Protein AF-A0A257AUQ0-F1 (afdb_monomer_lite)

Structure (mmCIF, N/CA/C/O backbone):
data_AF-A0A257AUQ0-F1
#
_entry.id   AF-A0A257AUQ0-F1
#
loop_
_atom_site.group_PDB
_atom_site.id
_atom_site.type_symbol
_atom_site.label_atom_id
_atom_site.label_alt_id
_atom_site.label_comp_id
_atom_site.label_asym_id
_atom_site.label_entity_id
_atom_site.label_seq_id
_atom_site.pdbx_PDB_ins_code
_atom_site.Cartn_x
_atom_site.Cartn_y
_atom_site.Cartn_z
_atom_site.occupancy
_atom_site.B_iso_or_equiv
_atom_site.auth_seq_id
_atom_site.auth_comp_id
_atom_site.auth_asym_id
_atom_site.auth_atom_id
_atom_site.pdbx_PDB_model_num
ATOM 1 N N . MET A 1 1 ? -13.612 2.105 11.935 1.00 89.56 1 MET A N 1
ATOM 2 C CA . MET A 1 1 ? -14.629 2.831 12.729 1.00 89.56 1 MET A CA 1
ATOM 3 C C . MET A 1 1 ? -14.891 2.148 14.066 1.00 89.56 1 MET A C 1
ATOM 5 O O . MET A 1 1 ? -14.503 2.727 15.064 1.00 89.56 1 MET A O 1
ATOM 9 N N . ALA A 1 2 ? -15.436 0.924 14.123 1.00 96.44 2 ALA A N 1
ATOM 10 C CA . ALA A 1 2 ? -15.743 0.264 15.406 1.00 96.44 2 ALA A CA 1
ATOM 11 C C . ALA A 1 2 ? -14.544 0.138 16.371 1.00 96.44 2 ALA A C 1
ATOM 13 O O . ALA A 1 2 ? -14.668 0.481 17.539 1.00 96.44 2 ALA A O 1
ATOM 14 N N . VAL A 1 3 ? -13.371 -0.274 15.873 1.00 95.81 3 VAL A N 1
ATOM 15 C CA . VAL A 1 3 ? -12.141 -0.364 16.689 1.00 95.81 3 VAL A CA 1
ATOM 16 C C . VAL A 1 3 ? -11.722 0.997 17.258 1.00 95.81 3 VAL A C 1
ATOM 18 O O . VAL A 1 3 ? -11.360 1.078 18.425 1.00 95.81 3 VAL A O 1
ATOM 21 N N . ASP A 1 4 ? -11.796 2.068 16.462 1.00 97.00 4 ASP A N 1
ATOM 22 C CA . ASP A 1 4 ? -11.444 3.427 16.907 1.00 97.00 4 ASP A CA 1
ATOM 23 C C . ASP A 1 4 ? -12.439 3.947 17.957 1.00 97.00 4 ASP A C 1
ATOM 25 O O . ASP A 1 4 ? -12.025 4.480 18.981 1.00 97.00 4 ASP A O 1
ATOM 29 N N . ALA A 1 5 ? -13.742 3.717 17.761 1.00 97.88 5 ALA A N 1
ATOM 30 C CA . ALA A 1 5 ? -14.767 4.103 18.729 1.00 97.88 5 ALA A CA 1
ATOM 31 C C . ALA A 1 5 ? -14.606 3.368 20.073 1.00 97.88 5 ALA A C 1
ATOM 33 O O . ALA A 1 5 ? -14.621 4.000 21.130 1.00 97.88 5 ALA A O 1
ATOM 34 N N . ALA A 1 6 ? -14.375 2.052 20.032 1.00 97.75 6 ALA A N 1
ATOM 35 C CA . ALA A 1 6 ? -14.131 1.253 21.228 1.00 97.75 6 ALA A CA 1
ATOM 36 C C . ALA A 1 6 ? -12.842 1.682 21.952 1.00 97.75 6 ALA A C 1
ATOM 38 O O . ALA A 1 6 ? -12.848 1.839 23.171 1.00 97.75 6 ALA A O 1
ATOM 39 N N . ALA A 1 7 ? -11.754 1.946 21.216 1.00 97.06 7 ALA A N 1
ATOM 40 C CA . ALA A 1 7 ? -10.486 2.406 21.790 1.00 97.06 7 ALA A CA 1
ATOM 41 C C . ALA A 1 7 ? -10.588 3.783 22.472 1.00 97.06 7 ALA A C 1
ATOM 43 O O . ALA A 1 7 ? -9.810 4.080 23.376 1.00 97.06 7 ALA A O 1
ATOM 44 N N . ARG A 1 8 ? -11.556 4.615 22.066 1.00 98.00 8 ARG A N 1
ATOM 45 C CA . ARG A 1 8 ? -11.862 5.915 22.688 1.00 98.00 8 ARG A CA 1
ATOM 46 C C . ARG A 1 8 ? -12.810 5.817 23.891 1.00 98.00 8 ARG A C 1
ATOM 48 O O . ARG A 1 8 ? -13.116 6.844 24.488 1.00 98.00 8 ARG A O 1
ATOM 55 N N . GLY A 1 9 ? -13.268 4.616 24.252 1.00 98.06 9 GLY A N 1
ATOM 56 C CA . GLY A 1 9 ? -14.116 4.378 25.425 1.00 98.06 9 GLY A CA 1
ATOM 57 C C . GLY A 1 9 ? -15.619 4.551 25.190 1.00 98.06 9 GLY A C 1
ATOM 58 O O . GLY A 1 9 ? -16.380 4.605 26.154 1.00 98.06 9 GLY A O 1
ATOM 59 N N . TYR A 1 10 ? -16.076 4.631 23.937 1.00 98.38 10 TYR A N 1
ATOM 60 C CA . TYR A 1 10 ? -17.509 4.699 23.646 1.00 98.38 10 TYR A CA 1
ATOM 61 C C . TYR A 1 10 ? -18.180 3.327 23.766 1.00 98.38 10 TYR A C 1
ATOM 63 O O . TYR A 1 10 ? -17.641 2.314 23.307 1.00 98.38 10 TYR A O 1
ATOM 71 N N . ALA A 1 11 ? -19.410 3.302 24.289 1.00 98.12 11 ALA A N 1
ATOM 72 C CA . ALA A 1 11 ? -20.278 2.132 24.201 1.00 98.12 11 ALA A CA 1
ATOM 73 C C . ALA A 1 11 ? -20.589 1.843 22.722 1.00 98.12 11 ALA A C 1
ATOM 75 O O . ALA A 1 11 ? -21.310 2.595 22.069 1.00 98.12 11 ALA A O 1
ATOM 76 N N . THR A 1 12 ? -19.995 0.779 22.180 1.00 98.12 12 THR A N 1
ATOM 77 C CA . THR A 1 12 ? -19.976 0.506 20.737 1.00 98.12 12 THR A CA 1
ATOM 78 C C . THR A 1 12 ? -20.601 -0.853 20.444 1.00 98.12 12 THR A C 1
ATOM 80 O O . THR A 1 12 ? -20.185 -1.863 21.006 1.00 98.12 12 THR A O 1
ATOM 83 N N . VAL A 1 13 ? -21.557 -0.886 19.514 1.00 97.75 13 VAL A N 1
ATOM 84 C CA . VAL A 1 13 ? -22.109 -2.111 18.921 1.00 97.75 13 VAL A CA 1
ATOM 85 C C . VAL A 1 13 ? -22.022 -2.000 17.400 1.00 97.75 13 VAL A C 1
ATOM 87 O O . VAL A 1 13 ? -22.228 -0.923 16.841 1.00 97.75 13 VAL A O 1
ATOM 90 N N . LEU A 1 14 ? -21.679 -3.096 16.726 1.00 97.38 14 LEU A N 1
ATOM 91 C CA . LEU A 1 14 ? -21.623 -3.169 15.269 1.00 97.38 14 LEU A CA 1
ATOM 92 C C . LEU A 1 14 ? -22.535 -4.299 14.795 1.00 97.38 14 LEU A C 1
ATOM 94 O O . LEU A 1 14 ? -22.442 -5.420 15.288 1.00 97.38 14 LEU A O 1
ATOM 98 N N . PHE A 1 15 ? -23.393 -3.985 13.828 1.00 97.19 15 PHE A N 1
ATOM 99 C CA . PHE A 1 15 ? -24.297 -4.934 13.189 1.00 97.19 15 PHE A CA 1
ATOM 100 C C . PHE A 1 15 ? -23.810 -5.227 11.768 1.00 97.19 15 PHE A C 1
ATOM 102 O O . PHE A 1 15 ? -23.497 -4.305 11.016 1.00 97.19 15 PHE A O 1
ATOM 109 N N . GLU A 1 16 ? -23.759 -6.506 11.407 1.00 97.12 16 GLU A N 1
ATOM 110 C CA . GLU A 1 16 ? -23.456 -6.995 10.061 1.00 97.12 16 GLU A CA 1
ATOM 111 C C . GLU A 1 16 ? -24.594 -7.934 9.651 1.00 97.12 16 GLU A C 1
ATOM 113 O O . GLU A 1 16 ? -24.949 -8.842 10.400 1.00 97.12 16 GLU A O 1
ATOM 118 N N . GLN A 1 17 ? -25.206 -7.686 8.491 1.00 97.75 17 GLN A N 1
ATOM 119 C CA . GLN A 1 17 ? -26.341 -8.484 8.016 1.00 97.75 17 GLN A CA 1
ATOM 120 C C . GLN A 1 17 ? -25.903 -9.895 7.609 1.00 97.75 17 GLN A C 1
ATOM 122 O O . GLN A 1 17 ? -26.702 -10.833 7.638 1.00 97.75 17 GLN A O 1
ATOM 127 N N . HIS A 1 18 ? -24.655 -10.039 7.167 1.00 96.12 18 HIS A N 1
ATOM 128 C CA . HIS A 1 18 ? -24.126 -11.306 6.698 1.00 96.12 18 HIS A CA 1
ATOM 129 C C . HIS A 1 18 ? -23.009 -11.842 7.598 1.00 96.12 18 HIS A C 1
ATOM 131 O O . HIS A 1 18 ? -23.279 -12.346 8.678 1.00 96.12 18 HIS A O 1
ATOM 137 N N . ASP A 1 19 ? -21.770 -11.794 7.117 1.00 97.12 19 ASP A N 1
ATOM 138 C CA . ASP A 1 19 ? -20.578 -12.241 7.826 1.00 97.12 19 ASP A CA 1
ATOM 139 C C . ASP A 1 19 ? -19.479 -11.195 7.620 1.00 97.12 19 ASP A C 1
ATOM 141 O O . ASP A 1 19 ? -19.483 -10.458 6.622 1.00 97.12 19 ASP A O 1
ATOM 145 N N . PHE A 1 20 ? -18.540 -11.115 8.556 1.00 96.44 20 PHE A N 1
ATOM 146 C CA . PHE A 1 20 ? -17.520 -10.080 8.565 1.00 96.44 20 PHE A CA 1
ATOM 147 C C . PHE A 1 20 ? -16.674 -10.117 7.292 1.00 96.44 20 PHE A C 1
ATOM 149 O O . PHE A 1 20 ? -16.027 -11.103 6.951 1.00 96.44 20 PHE A O 1
ATOM 156 N N . GLY A 1 21 ? -16.674 -8.999 6.563 1.00 94.19 21 GLY A N 1
ATOM 157 C CA . GLY A 1 21 ? -15.899 -8.850 5.333 1.00 94.19 21 GLY A CA 1
ATOM 158 C C . GLY A 1 21 ? -16.525 -9.480 4.082 1.00 94.19 21 GLY A C 1
ATOM 159 O O . GLY A 1 21 ? -15.959 -9.312 3.002 1.00 94.19 21 GLY A O 1
ATOM 160 N N . LYS A 1 22 ? -17.703 -10.122 4.167 1.00 96.19 22 LYS A N 1
ATOM 161 C CA . LYS A 1 22 ? -18.376 -10.786 3.026 1.00 96.19 22 LYS A CA 1
ATOM 162 C C . LYS A 1 22 ? -18.711 -9.844 1.860 1.00 96.19 22 LYS A C 1
ATOM 164 O O . LYS A 1 22 ? -18.835 -10.287 0.718 1.00 96.19 22 LYS A O 1
ATOM 169 N N . GLY A 1 23 ? -18.859 -8.549 2.130 1.00 95.50 23 GLY A N 1
ATOM 170 C CA . GLY A 1 23 ? -19.069 -7.519 1.112 1.00 95.50 23 GLY A CA 1
ATOM 171 C C . GLY A 1 23 ? -17.839 -7.268 0.228 1.00 95.50 23 GLY A C 1
ATOM 172 O O . GLY A 1 23 ? -17.000 -8.142 -0.002 1.00 95.50 23 GLY A O 1
ATOM 173 N N . THR A 1 24 ? -17.705 -6.037 -0.268 1.00 95.50 24 THR A N 1
ATOM 174 C CA . THR A 1 24 ? -16.606 -5.625 -1.162 1.00 95.50 24 THR A CA 1
ATOM 175 C C . THR A 1 24 ? -15.217 -5.853 -0.557 1.00 95.50 24 THR A C 1
ATOM 177 O O . THR A 1 24 ? -14.273 -6.135 -1.292 1.00 95.50 24 THR A O 1
ATOM 180 N N . SER A 1 25 ? -15.091 -5.827 0.774 1.00 93.19 25 SER A N 1
ATOM 181 C CA . SER A 1 25 ? -13.834 -6.076 1.490 1.00 93.19 25 SER A CA 1
ATOM 182 C C . SER A 1 25 ? -13.175 -7.414 1.119 1.00 93.19 25 SER A C 1
ATOM 184 O O . SER A 1 25 ? -11.955 -7.470 0.981 1.00 93.19 25 SER A O 1
ATOM 186 N N . SER A 1 26 ? -13.958 -8.474 0.878 1.00 94.06 26 SER A N 1
ATOM 187 C CA . SER A 1 26 ? -13.439 -9.783 0.438 1.00 94.06 26 SER A CA 1
ATOM 188 C C . SER A 1 26 ? -13.139 -9.866 -1.066 1.00 94.06 26 SER A C 1
ATOM 190 O O . SER A 1 26 ? -12.392 -10.746 -1.509 1.00 94.06 26 SER A O 1
ATOM 192 N N . ARG A 1 27 ? -13.679 -8.941 -1.867 1.00 94.25 27 ARG A N 1
ATOM 193 C CA . ARG A 1 27 ? -13.650 -8.960 -3.342 1.00 94.25 27 ARG A CA 1
ATOM 194 C C . ARG A 1 27 ? -12.678 -7.952 -3.960 1.00 94.25 27 ARG A C 1
ATOM 196 O O . ARG A 1 27 ? -12.771 -7.652 -5.144 1.00 94.25 27 ARG A O 1
ATOM 203 N N . SER A 1 28 ? -11.734 -7.438 -3.179 1.00 91.94 28 SER A N 1
ATOM 204 C CA . SER A 1 28 ? -10.656 -6.589 -3.690 1.00 91.94 28 SER A CA 1
ATOM 205 C C . SER A 1 28 ? -9.566 -7.404 -4.401 1.00 91.94 28 SER A C 1
ATOM 207 O O . SER A 1 28 ? -9.498 -8.635 -4.284 1.00 91.94 28 SER A O 1
ATOM 209 N N . THR A 1 29 ? -8.643 -6.691 -5.054 1.00 90.12 29 THR A N 1
ATOM 210 C CA . THR A 1 29 ? -7.366 -7.220 -5.568 1.00 90.12 29 THR A CA 1
ATOM 211 C C . THR A 1 29 ? -6.449 -7.746 -4.459 1.00 90.12 29 THR A C 1
ATOM 213 O O . THR A 1 29 ? -5.446 -8.385 -4.761 1.00 90.12 29 THR A O 1
ATOM 216 N N . LYS A 1 30 ? -6.795 -7.503 -3.181 1.00 91.88 30 LYS A N 1
ATOM 217 C CA . LYS A 1 30 ? -6.020 -7.868 -1.980 1.00 91.88 30 LYS A CA 1
ATOM 218 C C . LYS A 1 30 ? -4.629 -7.234 -1.962 1.00 91.88 30 LYS A C 1
ATOM 220 O O . LYS A 1 30 ? -3.687 -7.776 -1.394 1.00 91.88 30 LYS A O 1
ATOM 225 N N . LEU A 1 31 ? -4.524 -6.061 -2.578 1.00 90.00 31 LEU A N 1
ATOM 226 C CA . LEU A 1 31 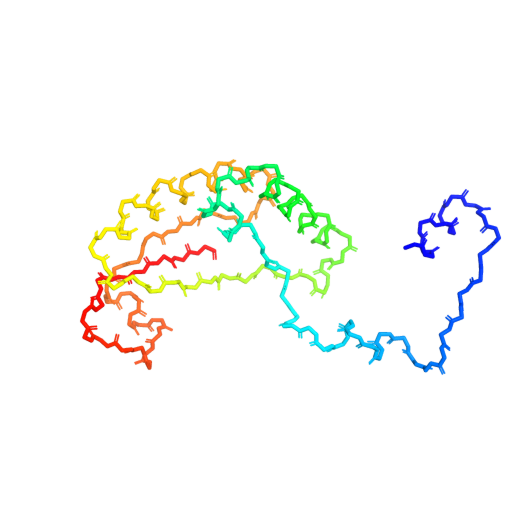? -3.299 -5.293 -2.703 1.00 90.00 31 LEU A CA 1
ATOM 227 C C . LEU A 1 31 ? -3.583 -3.845 -2.305 1.00 90.00 31 LEU A C 1
ATOM 229 O O . LEU A 1 31 ? -4.451 -3.191 -2.879 1.00 90.00 31 LEU A O 1
ATOM 233 N N . ALA A 1 32 ? -2.831 -3.332 -1.333 1.00 87.50 32 ALA A N 1
ATOM 234 C CA . ALA A 1 32 ? -2.835 -1.912 -1.003 1.00 87.50 32 ALA A CA 1
ATOM 235 C C . ALA A 1 32 ? -1.912 -1.176 -1.989 1.00 87.50 32 ALA A C 1
ATOM 237 O O . ALA A 1 32 ? -0.735 -0.949 -1.707 1.00 87.50 32 ALA A O 1
ATOM 238 N N . HIS A 1 33 ? -2.437 -0.860 -3.174 1.00 80.44 33 HIS A N 1
ATOM 239 C CA . HIS A 1 33 ? -1.737 -0.126 -4.232 1.00 80.44 33 HIS A CA 1
ATOM 240 C C . HIS A 1 33 ? -2.434 1.216 -4.502 1.00 80.44 33 HIS A C 1
ATOM 242 O O . HIS A 1 33 ? -3.645 1.333 -4.344 1.00 80.44 33 HIS A O 1
ATOM 248 N N . GLY A 1 34 ? -1.689 2.244 -4.914 1.00 68.75 34 GLY A N 1
ATOM 249 C CA . GLY A 1 34 ? -2.299 3.544 -5.229 1.00 68.75 34 GLY A CA 1
ATOM 250 C C . GLY A 1 34 ? -1.317 4.666 -5.548 1.00 68.75 34 GLY A C 1
ATOM 251 O O . GLY A 1 34 ? -1.582 5.456 -6.444 1.00 68.75 34 GLY A O 1
ATOM 252 N N . GLY A 1 35 ? -0.151 4.692 -4.896 1.00 73.81 35 GLY A N 1
ATOM 253 C CA . GLY A 1 35 ? 0.797 5.807 -5.022 1.00 73.81 35 GLY A CA 1
ATOM 254 C C . GLY A 1 35 ? 1.235 6.116 -6.460 1.00 73.81 35 GLY A C 1
ATOM 255 O O . GLY A 1 35 ? 1.215 7.269 -6.865 1.00 73.81 35 GLY A O 1
ATOM 256 N N . VAL A 1 36 ? 1.553 5.105 -7.274 1.00 70.88 36 VAL A N 1
ATOM 257 C CA . VAL A 1 36 ? 2.098 5.334 -8.629 1.00 70.88 36 VAL A CA 1
ATOM 258 C C . VAL A 1 36 ? 1.086 5.994 -9.576 1.00 70.88 36 VAL A C 1
ATOM 260 O O . VAL A 1 36 ? 1.442 6.906 -10.311 1.00 70.88 36 VAL A O 1
ATOM 263 N N . ARG A 1 37 ? -0.199 5.629 -9.502 1.00 75.56 37 ARG A N 1
ATOM 264 C CA . ARG A 1 37 ? -1.242 6.219 -10.362 1.00 75.56 37 ARG A CA 1
ATOM 265 C C . ARG A 1 37 ? -1.528 7.686 -10.029 1.00 75.56 37 ARG A C 1
ATOM 267 O O . ARG A 1 37 ? -1.872 8.470 -10.908 1.00 75.56 37 ARG A O 1
ATOM 274 N N . TYR A 1 38 ? -1.435 8.060 -8.755 1.00 79.31 38 TYR A N 1
ATOM 275 C CA . TYR A 1 38 ? -1.593 9.458 -8.345 1.00 79.31 38 TYR A CA 1
ATOM 276 C C . TYR A 1 38 ? -0.394 10.301 -8.775 1.00 79.31 38 TYR A C 1
ATOM 278 O O . TYR A 1 38 ? -0.564 11.450 -9.179 1.00 79.31 38 TYR A O 1
ATOM 286 N N . LEU A 1 39 ? 0.799 9.702 -8.777 1.00 75.69 39 LEU A N 1
ATOM 287 C CA . LEU A 1 39 ? 2.012 10.345 -9.258 1.00 75.69 39 LEU A CA 1
ATOM 288 C C . LEU A 1 39 ? 1.946 10.672 -10.755 1.00 75.69 39 LEU A C 1
ATOM 290 O O . LEU A 1 39 ? 2.353 11.762 -11.143 1.00 75.69 39 LEU A O 1
ATOM 294 N N . GLU A 1 40 ? 1.365 9.792 -11.576 1.00 75.12 40 GLU A N 1
ATOM 295 C CA . GLU A 1 40 ? 1.115 10.068 -13.003 1.00 75.12 40 GLU A CA 1
ATOM 296 C C . GLU A 1 40 ? 0.248 11.317 -13.226 1.00 75.12 40 GLU A C 1
ATOM 298 O O . GLU A 1 40 ? 0.367 11.988 -14.248 1.00 75.12 40 GLU A O 1
ATOM 303 N N . ARG A 1 41 ? -0.613 11.650 -12.257 1.00 80.31 41 ARG A N 1
ATOM 304 C CA . ARG A 1 41 ? -1.472 12.843 -12.271 1.00 80.31 41 ARG A CA 1
ATOM 305 C C . ARG A 1 41 ? -0.847 14.049 -11.564 1.00 80.31 41 ARG A C 1
ATOM 307 O O . ARG A 1 41 ? -1.473 15.103 -11.519 1.00 80.31 41 ARG A O 1
ATOM 314 N N . GLY A 1 42 ? 0.349 13.900 -10.994 1.00 80.88 42 GLY A N 1
ATOM 315 C CA . GLY A 1 42 ? 1.026 14.941 -10.219 1.00 80.88 42 GLY A CA 1
ATOM 316 C C . GLY A 1 42 ? 0.425 15.207 -8.833 1.00 80.88 42 GLY A C 1
ATOM 317 O O . GLY A 1 42 ? 0.781 16.202 -8.205 1.00 80.88 42 GLY A O 1
ATOM 318 N N . ASP A 1 43 ? -0.460 14.343 -8.325 1.00 86.38 43 ASP A N 1
ATOM 319 C CA . ASP A 1 43 ? -1.103 14.543 -7.021 1.00 86.38 43 ASP A CA 1
ATOM 320 C C . ASP A 1 43 ? -0.226 14.009 -5.880 1.00 86.38 43 ASP A C 1
ATOM 322 O O . ASP A 1 43 ? -0.390 12.895 -5.375 1.00 86.38 43 ASP A O 1
ATOM 326 N N . VAL A 1 44 ? 0.748 14.823 -5.477 1.00 84.31 44 VAL A N 1
ATOM 327 C CA . VAL A 1 44 ? 1.711 14.481 -4.419 1.00 84.31 44 VAL A CA 1
ATOM 328 C C . VAL A 1 44 ? 1.025 14.254 -3.065 1.00 84.31 44 VAL A C 1
ATOM 330 O O . VAL A 1 44 ? 1.496 13.435 -2.272 1.00 84.31 44 VAL A O 1
ATOM 333 N N . GLY A 1 45 ? -0.091 14.939 -2.797 1.00 88.06 45 GLY A N 1
ATOM 334 C CA . GLY A 1 45 ? -0.847 14.787 -1.553 1.00 88.06 45 GLY A CA 1
ATOM 335 C C . GLY A 1 45 ? -1.386 13.367 -1.403 1.00 88.06 45 GLY A C 1
ATOM 336 O O . GLY A 1 45 ? -1.091 12.696 -0.410 1.00 88.06 45 GLY A O 1
ATOM 337 N N . LEU A 1 46 ? -2.075 12.874 -2.436 1.00 87.88 46 LEU A N 1
ATOM 338 C CA . LEU A 1 46 ? -2.604 11.508 -2.458 1.00 87.88 46 LEU A CA 1
ATOM 339 C C . LEU A 1 46 ? -1.505 10.441 -2.471 1.00 87.88 46 LEU A C 1
ATOM 341 O O . LEU A 1 46 ? -1.660 9.393 -1.841 1.00 87.88 46 LEU A O 1
ATOM 345 N N . VAL A 1 47 ? -0.374 10.691 -3.143 1.00 86.00 47 VAL A N 1
ATOM 346 C CA . VAL A 1 47 ? 0.795 9.790 -3.083 1.00 86.00 47 VAL A CA 1
ATOM 347 C C . VAL A 1 47 ? 1.257 9.623 -1.634 1.00 86.00 47 VAL A C 1
ATOM 349 O O . VAL A 1 47 ? 1.450 8.502 -1.162 1.00 86.00 47 VAL A O 1
ATOM 352 N N . MET A 1 48 ? 1.408 10.736 -0.916 1.00 87.44 48 MET A N 1
ATOM 353 C CA . MET A 1 48 ? 1.895 10.747 0.462 1.00 87.44 48 MET A CA 1
ATOM 354 C C . MET A 1 48 ? 0.913 10.115 1.441 1.00 87.44 48 MET A C 1
ATOM 356 O O . MET A 1 48 ? 1.339 9.382 2.336 1.00 87.44 48 MET A O 1
ATOM 360 N N . GLU A 1 49 ? -0.383 10.359 1.266 1.00 90.06 49 GLU A N 1
ATOM 361 C CA . GLU A 1 49 ? -1.431 9.718 2.057 1.00 90.06 49 GLU A CA 1
ATOM 362 C C . GLU A 1 49 ? -1.431 8.201 1.841 1.00 90.06 49 GLU A C 1
ATOM 364 O O . GLU A 1 49 ? -1.353 7.439 2.806 1.00 90.06 49 GLU A O 1
ATOM 369 N N . ALA A 1 50 ? -1.388 7.746 0.586 1.00 89.31 50 ALA A N 1
ATOM 370 C CA . ALA A 1 50 ? -1.337 6.323 0.267 1.00 89.31 50 ALA A CA 1
ATOM 371 C C . ALA A 1 50 ? -0.092 5.634 0.857 1.00 89.31 50 ALA A C 1
ATOM 373 O O . ALA A 1 50 ? -0.185 4.525 1.391 1.00 89.31 50 ALA A O 1
ATOM 374 N N . LEU A 1 51 ? 1.077 6.281 0.792 1.00 87.69 51 LEU A N 1
ATOM 375 C CA . LEU A 1 51 ? 2.308 5.763 1.396 1.00 87.69 51 LEU A CA 1
ATOM 376 C C . LEU A 1 51 ? 2.214 5.705 2.928 1.00 87.69 51 LEU A C 1
ATOM 378 O O . LEU A 1 51 ? 2.616 4.708 3.534 1.00 87.69 51 LEU A O 1
ATOM 382 N N . ARG A 1 52 ? 1.638 6.740 3.553 1.00 89.88 52 ARG A N 1
ATOM 383 C CA . ARG A 1 52 ? 1.398 6.787 5.000 1.00 89.88 52 ARG A CA 1
ATOM 384 C C . ARG A 1 52 ? 0.496 5.652 5.459 1.00 89.88 52 ARG A C 1
ATOM 386 O O . ARG A 1 52 ? 0.858 4.947 6.400 1.00 89.88 52 ARG A O 1
ATOM 393 N N . GLU A 1 53 ? -0.636 5.462 4.792 1.00 91.75 53 GLU A N 1
ATOM 394 C CA . GLU A 1 53 ? -1.605 4.424 5.137 1.00 91.75 53 GLU A CA 1
ATOM 395 C C . GLU A 1 53 ? -1.007 3.025 4.984 1.00 91.75 53 GLU A C 1
ATOM 397 O O . GLU A 1 53 ? -1.131 2.204 5.892 1.00 91.75 53 GLU A O 1
ATOM 402 N N . ARG A 1 54 ? -0.242 2.761 3.916 1.00 91.19 54 ARG A N 1
ATOM 403 C CA . ARG A 1 54 ? 0.487 1.487 3.780 1.00 91.19 54 ARG A CA 1
ATOM 404 C C . ARG A 1 54 ? 1.464 1.253 4.936 1.00 91.19 54 ARG A C 1
ATOM 406 O O . ARG A 1 54 ? 1.546 0.137 5.448 1.00 91.19 54 ARG A O 1
ATOM 413 N N . GLY A 1 55 ? 2.191 2.290 5.362 1.00 90.06 55 GLY A N 1
ATOM 414 C CA . GLY A 1 55 ? 3.115 2.202 6.496 1.00 90.06 55 GLY A CA 1
ATOM 415 C C . GLY A 1 55 ? 2.391 1.884 7.808 1.00 90.06 55 GLY A C 1
ATOM 416 O O . GLY A 1 55 ? 2.827 1.020 8.571 1.00 90.06 55 GLY A O 1
ATOM 417 N N . LEU A 1 56 ? 1.240 2.523 8.045 1.00 92.44 56 LEU A N 1
ATOM 418 C CA . LEU A 1 56 ? 0.381 2.240 9.197 1.00 92.44 56 LEU A CA 1
ATOM 419 C C . LEU A 1 56 ? -0.194 0.821 9.150 1.00 92.44 56 LEU A C 1
ATOM 421 O O . LEU A 1 56 ? -0.164 0.128 10.164 1.00 92.44 56 LEU A O 1
ATOM 425 N N . MET A 1 57 ? -0.655 0.356 7.988 1.00 93.38 57 MET A N 1
ATOM 426 C CA . MET A 1 57 ? -1.141 -1.013 7.797 1.00 93.38 57 MET A CA 1
ATOM 427 C C . MET A 1 57 ? -0.054 -2.046 8.112 1.00 93.38 57 MET A C 1
ATOM 429 O O . MET A 1 57 ? -0.307 -2.984 8.868 1.00 93.38 57 MET A O 1
ATOM 433 N N . ARG A 1 58 ? 1.171 -1.845 7.605 1.00 91.81 58 ARG A N 1
ATOM 434 C CA . ARG A 1 58 ? 2.320 -2.717 7.897 1.00 91.81 58 ARG A CA 1
ATOM 435 C C . ARG A 1 58 ? 2.659 -2.734 9.388 1.00 91.81 58 ARG A C 1
ATOM 437 O O . ARG A 1 58 ? 2.941 -3.798 9.929 1.00 91.81 58 ARG A O 1
ATOM 444 N N . ARG A 1 59 ? 2.602 -1.582 10.065 1.00 92.50 59 ARG A N 1
ATOM 445 C CA . ARG A 1 59 ? 2.850 -1.486 11.512 1.00 92.50 59 ARG A CA 1
ATOM 446 C C . ARG A 1 59 ? 1.751 -2.153 12.345 1.00 92.50 59 ARG A C 1
ATOM 448 O O . ARG A 1 59 ? 2.058 -2.826 13.320 1.00 92.50 59 ARG A O 1
ATOM 455 N N . ASN A 1 60 ? 0.487 -1.952 11.980 1.00 94.25 60 ASN A N 1
ATOM 456 C CA . ASN A 1 60 ? -0.662 -2.404 12.768 1.00 94.25 60 ASN A CA 1
ATOM 457 C C . ASN A 1 60 ? -0.989 -3.890 12.540 1.00 94.25 60 ASN A C 1
ATOM 459 O O . ASN A 1 60 ? -1.479 -4.551 13.450 1.00 94.25 60 ASN A O 1
ATOM 463 N N . ALA A 1 61 ? -0.726 -4.424 11.344 1.00 95.12 61 ALA A N 1
ATOM 464 C CA . ALA A 1 61 ? -1.023 -5.811 10.987 1.00 95.12 61 ALA A CA 1
ATOM 465 C C . ALA A 1 61 ? 0.132 -6.479 10.209 1.00 95.12 61 ALA A C 1
ATOM 467 O O . ALA A 1 61 ? -0.072 -6.957 9.088 1.00 95.12 61 ALA A O 1
ATOM 468 N N . PRO A 1 62 ? 1.345 -6.581 10.791 1.00 93.69 62 PRO A N 1
ATOM 469 C CA . PRO A 1 62 ? 2.524 -7.124 10.099 1.00 93.69 62 PRO A CA 1
ATOM 470 C C . PRO A 1 62 ? 2.377 -8.600 9.692 1.00 93.69 62 PRO A C 1
ATOM 472 O O . PRO A 1 62 ? 3.072 -9.083 8.802 1.00 93.69 62 PRO A O 1
ATOM 475 N N . HIS A 1 63 ? 1.457 -9.332 10.326 1.00 95.56 63 HIS A N 1
ATOM 476 C CA . HIS A 1 63 ? 1.151 -10.724 9.999 1.00 95.56 63 HIS A CA 1
ATOM 477 C C . HIS A 1 63 ? 0.268 -10.868 8.744 1.00 95.56 63 HIS A C 1
ATOM 479 O O . HIS A 1 63 ? 0.301 -11.920 8.106 1.00 95.56 63 HIS A O 1
ATOM 485 N N . LEU A 1 64 ? -0.471 -9.817 8.359 1.00 94.06 64 LEU A N 1
ATOM 486 C CA . LEU A 1 64 ? -1.349 -9.793 7.178 1.00 94.06 64 LEU A CA 1
ATOM 487 C C . LEU A 1 64 ? -0.756 -8.988 6.017 1.00 94.06 64 LEU A C 1
ATOM 489 O O . LEU A 1 64 ? -0.980 -9.322 4.855 1.00 94.06 64 LEU A O 1
ATOM 493 N N . VAL A 1 65 ? -0.002 -7.931 6.318 1.00 93.56 65 VAL A N 1
ATOM 494 C CA . VAL A 1 65 ? 0.489 -6.966 5.330 1.00 93.56 65 VAL A CA 1
ATOM 495 C C . VAL A 1 65 ? 1.963 -7.222 5.057 1.00 93.56 65 VAL A C 1
ATOM 497 O O . VAL A 1 65 ? 2.801 -7.113 5.949 1.00 93.56 65 VAL A O 1
ATOM 500 N N . ARG A 1 66 ? 2.284 -7.555 3.804 1.00 90.06 66 ARG A N 1
ATOM 501 C CA . ARG A 1 66 ? 3.652 -7.823 3.350 1.00 90.06 66 ARG A CA 1
ATOM 502 C C . ARG A 1 66 ? 3.961 -7.002 2.114 1.00 90.06 66 ARG A C 1
ATOM 504 O O . ARG A 1 66 ? 3.111 -6.865 1.235 1.00 90.06 66 ARG A O 1
ATOM 511 N N . ASP A 1 67 ? 5.195 -6.528 2.033 1.00 87.38 67 ASP A N 1
ATOM 512 C CA . ASP A 1 67 ? 5.670 -5.813 0.858 1.00 87.38 67 ASP A CA 1
ATOM 513 C C . ASP A 1 67 ? 5.819 -6.782 -0.320 1.00 87.38 67 ASP A C 1
ATOM 515 O O . ASP A 1 67 ? 6.344 -7.894 -0.195 1.00 87.38 67 ASP A O 1
ATOM 519 N N . ARG A 1 68 ? 5.290 -6.367 -1.471 1.00 88.25 68 ARG A N 1
ATOM 520 C CA . ARG A 1 68 ? 5.354 -7.089 -2.740 1.00 88.25 68 ARG A CA 1
ATOM 521 C C . ARG A 1 68 ? 5.822 -6.111 -3.798 1.00 88.25 68 ARG A C 1
ATOM 523 O O . ARG A 1 68 ? 5.232 -5.042 -3.926 1.00 88.25 68 ARG A O 1
ATOM 530 N N . ALA A 1 69 ? 6.864 -6.500 -4.520 1.00 86.12 69 ALA A N 1
ATOM 531 C CA . ALA A 1 69 ? 7.390 -5.700 -5.606 1.00 86.12 69 ALA A CA 1
ATOM 532 C C . ALA A 1 69 ? 6.549 -5.890 -6.875 1.00 86.12 69 ALA A C 1
ATOM 534 O O . ALA A 1 69 ? 6.122 -7.010 -7.176 1.00 86.12 69 ALA A O 1
ATOM 535 N N . PHE A 1 70 ? 6.341 -4.810 -7.619 1.00 87.31 70 PHE A N 1
ATOM 536 C CA . PHE A 1 70 ? 5.638 -4.790 -8.897 1.00 87.31 70 PHE A CA 1
ATOM 537 C C . PHE A 1 70 ? 6.616 -4.507 -10.023 1.00 87.31 70 PHE A C 1
ATOM 539 O O . PHE A 1 70 ? 7.490 -3.659 -9.887 1.00 87.31 70 PHE A O 1
ATOM 546 N N . ILE A 1 71 ? 6.448 -5.207 -11.144 1.00 88.75 71 ILE A N 1
ATOM 547 C CA . ILE A 1 71 ? 7.235 -4.974 -12.352 1.00 88.75 71 ILE A CA 1
ATOM 548 C C . ILE A 1 71 ? 6.324 -4.360 -13.406 1.00 88.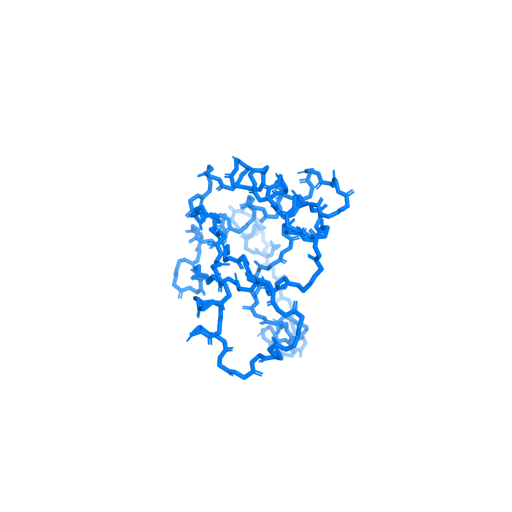75 71 ILE A C 1
ATOM 550 O O . ILE A 1 71 ? 5.316 -4.964 -13.771 1.00 88.75 71 ILE A O 1
ATOM 554 N N . VAL A 1 72 ? 6.694 -3.181 -13.898 1.00 87.44 72 VAL A N 1
ATOM 555 C CA . VAL A 1 72 ? 6.014 -2.502 -15.005 1.00 87.44 72 VAL A CA 1
ATOM 556 C C . VAL A 1 72 ? 6.952 -2.531 -16.213 1.00 87.44 72 VAL A C 1
ATOM 558 O O . VAL A 1 72 ? 8.021 -1.919 -16.159 1.00 87.44 72 VAL A O 1
ATOM 561 N N . PRO A 1 73 ? 6.620 -3.289 -17.270 1.00 89.00 73 PRO A N 1
ATOM 562 C CA . PRO A 1 73 ? 7.410 -3.316 -18.493 1.00 89.00 73 PRO A CA 1
ATOM 563 C C . PRO A 1 73 ? 7.253 -2.000 -19.261 1.00 89.00 73 PRO A C 1
ATOM 565 O O . PRO A 1 73 ? 6.162 -1.439 -19.300 1.00 89.00 73 PRO A O 1
ATOM 568 N N . ALA A 1 74 ? 8.336 -1.534 -19.881 1.00 86.94 74 ALA A N 1
ATOM 569 C CA . ALA A 1 74 ? 8.360 -0.317 -20.688 1.00 86.94 74 ALA A CA 1
ATOM 570 C C . ALA A 1 74 ? 8.543 -0.666 -22.170 1.00 86.94 74 ALA A C 1
ATOM 572 O O . ALA A 1 74 ? 9.501 -1.360 -22.546 1.00 86.94 74 ALA A O 1
ATOM 573 N N . TYR A 1 75 ? 7.634 -0.167 -23.003 1.00 84.81 75 TYR A N 1
ATOM 574 C CA . TYR A 1 75 ? 7.607 -0.420 -24.448 1.00 84.81 75 TYR A CA 1
ATOM 575 C C . TYR A 1 75 ? 7.908 0.852 -25.241 1.00 84.81 75 TYR A C 1
ATOM 577 O O . TYR A 1 75 ? 8.601 0.803 -26.265 1.00 84.81 75 TYR A O 1
ATOM 585 N N . ASP A 1 76 ? 7.497 2.009 -24.726 1.00 79.31 76 ASP A N 1
ATOM 586 C CA . ASP A 1 76 ? 7.725 3.278 -25.394 1.00 79.31 76 ASP A CA 1
ATOM 587 C C . ASP A 1 76 ? 9.038 3.933 -24.957 1.00 79.31 76 ASP A C 1
ATOM 589 O O . ASP A 1 76 ? 9.499 3.875 -23.818 1.00 79.31 76 ASP A O 1
ATOM 593 N N . TRP A 1 77 ? 9.686 4.591 -25.909 1.00 65.81 77 TRP A N 1
ATOM 594 C CA . TRP A 1 77 ? 10.950 5.296 -25.706 1.00 65.81 77 TRP A CA 1
ATOM 595 C C . TRP A 1 77 ? 10.815 6.512 -24.770 1.00 65.81 77 TRP A C 1
ATOM 597 O O . TRP A 1 77 ? 11.756 6.835 -24.047 1.00 65.81 77 TRP A O 1
ATOM 607 N N . TRP A 1 78 ? 9.641 7.153 -24.744 1.00 64.00 78 TRP A N 1
ATOM 608 C CA . TRP A 1 78 ? 9.344 8.326 -23.908 1.00 64.00 78 TRP A CA 1
ATOM 609 C C . TRP A 1 78 ? 8.915 7.970 -22.475 1.00 64.00 78 TRP A C 1
ATOM 611 O O . TRP A 1 78 ? 8.917 8.826 -21.591 1.00 64.00 78 TRP A O 1
ATOM 621 N N . GLU A 1 79 ? 8.597 6.701 -22.219 1.00 64.12 79 GLU A N 1
ATOM 622 C CA . GLU A 1 79 ? 8.289 6.196 -20.880 1.00 64.12 79 GLU A CA 1
ATOM 623 C C . GLU A 1 79 ? 9.544 6.157 -19.999 1.00 64.12 79 GLU A C 1
ATOM 625 O O . GLU A 1 79 ? 9.470 6.403 -18.799 1.00 64.12 79 GLU A O 1
ATOM 630 N N . SER A 1 80 ? 10.725 5.917 -20.578 1.00 61.62 80 SER A N 1
ATOM 631 C CA . SER A 1 80 ? 11.961 5.752 -19.802 1.00 61.62 80 SER A CA 1
ATOM 632 C C . SER A 1 80 ? 12.387 7.009 -19.012 1.00 61.62 80 SER A C 1
ATOM 634 O O . SER A 1 80 ? 12.754 6.854 -17.844 1.00 61.62 80 SER A O 1
ATOM 636 N N . PRO A 1 81 ? 12.332 8.245 -19.559 1.00 64.50 81 PRO A N 1
ATOM 637 C CA . PRO A 1 81 ? 12.590 9.466 -18.788 1.00 64.50 81 PRO A CA 1
ATOM 638 C C . PRO A 1 81 ? 11.497 9.777 -17.757 1.00 64.50 81 PRO A C 1
ATOM 640 O O . PRO A 1 81 ? 11.811 10.185 -16.638 1.00 64.50 81 PRO A O 1
ATOM 643 N N . PHE A 1 82 ? 10.226 9.562 -18.117 1.00 67.06 82 PHE A N 1
ATOM 644 C CA . PHE A 1 82 ? 9.081 9.806 -17.237 1.00 67.06 82 PHE A CA 1
ATOM 645 C C . PHE A 1 82 ? 9.104 8.877 -16.022 1.00 67.06 82 PHE A C 1
ATOM 647 O O . PHE A 1 82 ? 9.040 9.347 -14.885 1.00 67.06 82 PHE A O 1
ATOM 654 N N . TYR A 1 83 ? 9.307 7.576 -16.250 1.00 66.19 83 TYR A N 1
ATOM 655 C CA . TYR A 1 83 ? 9.521 6.614 -15.180 1.00 66.19 83 TYR A CA 1
ATOM 656 C C . TYR A 1 83 ? 10.766 6.975 -14.376 1.00 66.19 83 TYR A C 1
ATOM 658 O O . TYR A 1 83 ? 10.678 7.021 -13.161 1.00 66.19 83 TYR A O 1
ATOM 666 N N . GLY A 1 84 ? 11.892 7.332 -14.999 1.00 69.69 84 GLY A N 1
ATOM 667 C CA . GLY A 1 84 ? 13.104 7.713 -14.264 1.00 69.69 84 GLY A CA 1
ATOM 668 C C . GLY A 1 84 ? 12.906 8.870 -13.271 1.00 69.69 84 GLY A C 1
ATOM 669 O O . GLY A 1 84 ? 13.340 8.778 -12.122 1.00 69.69 84 GLY A O 1
ATOM 670 N N . VAL A 1 85 ? 12.243 9.956 -13.685 1.00 72.44 85 VAL A N 1
ATOM 671 C CA . VAL A 1 85 ? 11.978 11.116 -12.811 1.00 72.44 85 VAL A CA 1
ATOM 672 C C . VAL A 1 85 ? 10.870 10.814 -11.804 1.00 72.44 85 VAL A C 1
ATOM 674 O O . VAL A 1 85 ? 11.045 11.077 -10.613 1.00 72.44 85 VAL A O 1
ATOM 677 N N . GLY A 1 86 ? 9.761 10.224 -12.254 1.00 73.50 86 GLY A N 1
ATOM 678 C CA . GLY A 1 86 ? 8.648 9.844 -11.389 1.00 73.50 86 GLY A CA 1
ATOM 679 C C . GLY A 1 86 ? 9.098 8.887 -10.288 1.00 73.50 86 GLY A C 1
ATOM 680 O O . GLY A 1 86 ? 8.835 9.120 -9.115 1.00 73.50 86 GLY A O 1
ATOM 681 N N . LEU A 1 87 ? 9.882 7.870 -10.626 1.00 73.25 87 LEU A N 1
ATOM 682 C CA . LEU A 1 87 ? 10.404 6.907 -9.663 1.00 73.25 87 LEU A CA 1
ATOM 683 C C . LEU A 1 87 ? 11.327 7.538 -8.631 1.00 73.25 87 LEU A C 1
ATOM 685 O O . LEU A 1 87 ? 11.199 7.232 -7.454 1.00 73.25 87 LEU A O 1
ATOM 689 N N . LYS A 1 88 ? 12.195 8.475 -9.025 1.00 78.00 88 LYS A N 1
ATOM 690 C CA . LYS A 1 88 ? 13.021 9.207 -8.053 1.00 78.00 88 LYS A CA 1
ATOM 691 C C . LYS A 1 88 ? 12.177 10.019 -7.076 1.00 78.00 88 LYS A C 1
ATOM 693 O O . LYS A 1 88 ? 12.478 10.044 -5.885 1.00 78.00 88 LYS A O 1
ATOM 698 N N . ILE A 1 89 ? 11.125 10.675 -7.568 1.00 77.94 89 ILE A N 1
ATOM 699 C CA . ILE A 1 89 ? 10.175 11.397 -6.714 1.00 77.94 89 ILE A CA 1
ATOM 700 C C . ILE A 1 89 ? 9.460 10.403 -5.794 1.00 77.94 89 ILE A C 1
ATOM 702 O O . ILE A 1 89 ? 9.391 10.626 -4.590 1.00 77.94 89 ILE A O 1
ATOM 706 N N . TYR A 1 90 ? 8.982 9.282 -6.332 1.00 76.56 90 TYR A N 1
ATOM 707 C CA . TYR A 1 90 ? 8.323 8.240 -5.555 1.00 76.56 90 TYR A CA 1
ATOM 708 C C . TYR A 1 90 ? 9.235 7.677 -4.462 1.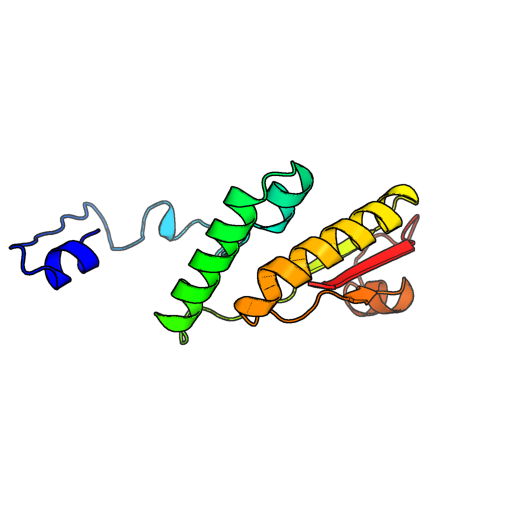00 76.56 90 TYR A C 1
ATOM 710 O O . TYR A 1 90 ? 8.818 7.620 -3.312 1.00 76.56 90 TYR A O 1
ATOM 718 N N . ASP A 1 91 ? 10.481 7.336 -4.784 1.00 79.88 91 ASP A N 1
ATOM 719 C CA . ASP A 1 91 ? 11.470 6.795 -3.849 1.00 79.88 91 ASP A CA 1
ATOM 720 C C . ASP A 1 91 ? 11.806 7.789 -2.739 1.00 79.88 91 ASP A C 1
ATOM 722 O O . ASP A 1 91 ? 11.904 7.405 -1.573 1.00 79.88 91 ASP A O 1
ATOM 726 N N . LEU A 1 92 ? 11.919 9.080 -3.068 1.00 81.19 92 LEU A N 1
ATOM 727 C CA . LEU A 1 92 ? 12.113 10.134 -2.073 1.00 81.19 92 LEU A CA 1
ATOM 728 C C . LEU A 1 92 ? 10.932 10.196 -1.090 1.00 81.19 92 LEU A C 1
ATOM 730 O O . LEU A 1 92 ? 11.127 10.300 0.122 1.00 81.19 92 LEU A O 1
ATOM 734 N N . LEU A 1 93 ? 9.703 10.107 -1.602 1.00 79.19 93 LEU A N 1
ATOM 735 C CA . LEU A 1 93 ? 8.484 10.152 -0.791 1.00 79.19 93 LEU A CA 1
ATOM 736 C C . LEU A 1 93 ? 8.267 8.851 0.005 1.00 79.19 93 LEU A C 1
ATOM 738 O O . LEU A 1 93 ? 7.800 8.892 1.147 1.00 79.19 93 LEU A O 1
ATOM 742 N N . 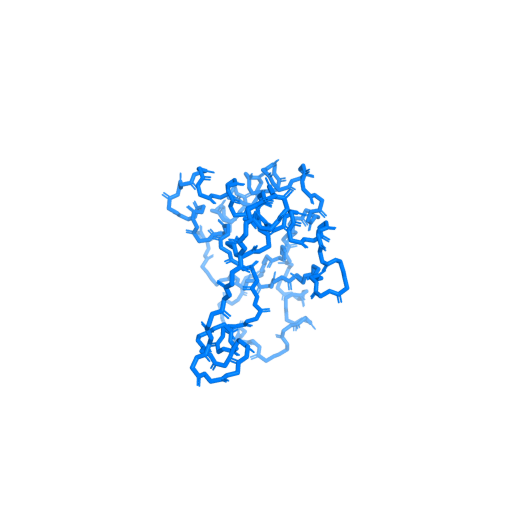ALA A 1 94 ? 8.618 7.703 -0.577 1.00 77.44 94 ALA A N 1
ATOM 743 C CA . ALA A 1 94 ? 8.440 6.366 -0.016 1.00 77.44 94 ALA A CA 1
ATOM 744 C C . ALA A 1 94 ? 9.551 5.966 0.962 1.00 77.44 94 ALA A C 1
ATOM 746 O O . ALA A 1 94 ? 9.301 5.167 1.867 1.00 77.44 94 ALA A O 1
ATOM 747 N N . GLY A 1 95 ? 10.753 6.537 0.830 1.00 73.56 95 GLY A N 1
ATOM 748 C CA . GLY A 1 95 ? 11.932 6.188 1.625 1.00 73.56 95 GLY A CA 1
ATOM 749 C C . GLY A 1 95 ? 11.696 6.278 3.133 1.00 73.56 95 GLY A C 1
ATOM 750 O O . GLY A 1 95 ? 12.109 5.391 3.878 1.00 73.56 95 GLY A O 1
ATOM 751 N N . LYS A 1 96 ? 10.915 7.267 3.587 1.00 73.25 96 LYS A N 1
ATOM 752 C CA . LYS A 1 96 ? 10.548 7.423 5.008 1.00 73.25 96 LYS A CA 1
ATOM 753 C C . LYS A 1 96 ? 9.625 6.322 5.557 1.00 73.25 96 LYS A C 1
ATOM 755 O O . LYS A 1 96 ? 9.442 6.238 6.768 1.00 73.25 96 LYS A O 1
ATOM 760 N N . TYR A 1 97 ? 9.039 5.496 4.691 1.00 73.38 97 TYR A N 1
ATOM 761 C CA . TYR A 1 97 ? 8.142 4.393 5.053 1.00 73.38 97 TYR A CA 1
ATOM 762 C C . TYR A 1 97 ? 8.764 3.004 4.847 1.00 73.38 97 TYR A C 1
ATOM 764 O O . TYR A 1 97 ? 8.127 2.002 5.167 1.00 73.38 97 TYR A O 1
ATOM 772 N N . GLY A 1 98 ? 10.005 2.925 4.348 1.00 68.56 98 GLY A N 1
ATOM 773 C CA . GLY A 1 98 ? 10.757 1.670 4.277 1.00 68.56 98 GLY A CA 1
ATOM 774 C C . GLY A 1 98 ? 10.262 0.670 3.226 1.00 68.56 98 GLY A C 1
ATOM 775 O O . GLY A 1 98 ? 10.402 -0.535 3.441 1.00 68.56 98 GLY A O 1
ATOM 776 N N . PHE A 1 99 ? 9.690 1.150 2.114 1.00 73.44 99 PHE A N 1
ATOM 777 C CA . PHE A 1 99 ? 9.220 0.304 1.002 1.00 73.44 99 PHE A CA 1
ATOM 778 C C . PHE A 1 99 ? 10.325 -0.150 0.030 1.00 73.44 99 PHE A C 1
ATOM 780 O O . PHE A 1 99 ? 10.054 -0.957 -0.851 1.00 73.44 99 PHE A O 1
ATOM 787 N N . GLY A 1 100 ? 11.571 0.293 0.235 1.00 71.38 100 GLY A N 1
ATOM 788 C CA . GLY A 1 100 ? 12.701 -0.004 -0.650 1.00 71.38 100 GLY A CA 1
ATOM 789 C C . GLY A 1 100 ? 12.727 0.893 -1.896 1.00 71.38 100 GLY A C 1
ATOM 790 O O . GLY A 1 100 ? 11.696 1.461 -2.254 1.00 71.38 100 GLY A O 1
ATOM 791 N N . PRO A 1 101 ? 13.903 1.083 -2.521 1.00 78.69 101 PRO A N 1
ATOM 792 C CA . PRO A 1 101 ? 14.021 1.908 -3.713 1.00 78.69 101 PRO A CA 1
ATOM 793 C C . PRO A 1 101 ? 13.511 1.161 -4.941 1.00 78.69 101 PRO A C 1
ATOM 795 O O . PRO A 1 101 ? 13.720 -0.049 -5.090 1.00 78.69 101 PRO A O 1
ATOM 798 N N . SER A 1 102 ? 12.919 1.907 -5.859 1.00 82.94 102 SER A N 1
ATOM 799 C CA . SER A 1 102 ? 12.674 1.421 -7.198 1.00 82.94 102 SER A CA 1
ATOM 800 C C . SER A 1 102 ? 13.980 1.184 -7.965 1.00 82.94 102 SER A C 1
ATOM 802 O O . SER A 1 102 ? 15.034 1.766 -7.685 1.00 82.94 102 SER A O 1
ATOM 804 N N . ARG A 1 103 ? 13.932 0.293 -8.956 1.00 86.00 103 ARG A N 1
ATOM 805 C CA . ARG A 1 103 ? 15.075 -0.051 -9.801 1.00 86.00 103 ARG A CA 1
ATOM 806 C C . ARG A 1 103 ? 14.639 -0.208 -11.249 1.00 86.00 103 ARG A C 1
ATOM 808 O O . ARG A 1 103 ? 13.658 -0.884 -11.549 1.00 86.00 103 ARG A O 1
ATOM 815 N N . LEU A 1 104 ? 15.420 0.369 -12.156 1.00 86.50 104 LEU A N 1
ATOM 816 C CA . LEU A 1 104 ? 15.300 0.090 -13.582 1.00 86.50 104 LEU A CA 1
ATOM 817 C C . LEU A 1 104 ? 15.820 -1.320 -13.876 1.00 86.50 104 LEU A C 1
ATOM 819 O O . LEU A 1 104 ? 16.873 -1.724 -13.380 1.00 86.50 104 LEU A O 1
ATOM 823 N N . LEU A 1 105 ? 15.063 -2.058 -14.675 1.00 89.81 105 LEU A N 1
ATOM 824 C CA . LEU A 1 105 ? 15.406 -3.381 -15.169 1.00 89.81 105 LEU A CA 1
ATOM 825 C C . LEU A 1 105 ? 15.802 -3.293 -16.633 1.00 89.81 105 LEU A C 1
ATOM 827 O O . LEU A 1 105 ? 15.111 -2.653 -17.433 1.00 89.81 105 LEU A O 1
ATOM 831 N N . THR A 1 106 ? 16.871 -3.998 -16.999 1.00 91.50 106 THR A N 1
ATOM 832 C CA . THR A 1 106 ? 17.179 -4.204 -18.416 1.00 91.50 106 THR A CA 1
ATOM 833 C C . THR A 1 106 ? 16.098 -5.058 -19.077 1.00 91.50 106 THR A C 1
ATOM 835 O O . THR A 1 106 ? 15.266 -5.697 -18.417 1.00 91.50 106 THR A O 1
ATOM 838 N N . ARG A 1 107 ? 16.103 -5.093 -20.410 1.00 91.38 107 ARG A N 1
ATOM 839 C CA . ARG A 1 107 ? 15.224 -5.971 -21.185 1.00 91.38 107 ARG A CA 1
ATOM 840 C C . ARG A 1 107 ? 15.388 -7.433 -20.769 1.00 91.38 107 ARG A C 1
ATOM 842 O O . ARG A 1 107 ? 14.393 -8.113 -20.532 1.00 91.38 107 ARG A O 1
ATOM 849 N N . GLU A 1 108 ? 16.625 -7.895 -20.623 1.00 93.12 108 GLU A N 1
ATOM 850 C CA . GLU A 1 108 ? 16.964 -9.267 -20.236 1.00 93.12 108 GLU A CA 1
ATOM 851 C C . GLU A 1 108 ? 16.478 -9.582 -18.818 1.00 93.12 108 GLU A C 1
ATOM 853 O O . GLU A 1 108 ? 15.841 -10.613 -18.604 1.00 93.12 108 GLU A O 1
ATOM 858 N N . GLU A 1 109 ? 16.701 -8.676 -17.859 1.00 93.88 109 GLU A N 1
ATOM 859 C CA . GLU A 1 109 ? 16.203 -8.832 -16.487 1.00 93.88 109 GLU A CA 1
ATOM 860 C C . GLU A 1 109 ? 14.672 -8.880 -16.433 1.00 93.88 109 GLU A C 1
ATOM 862 O O . GLU A 1 109 ? 14.092 -9.663 -15.676 1.00 93.88 109 GLU A O 1
ATOM 867 N N . THR A 1 110 ? 14.011 -8.048 -17.242 1.00 93.06 110 THR A N 1
ATOM 868 C CA . THR A 1 110 ? 12.547 -7.978 -17.312 1.00 93.06 110 THR A CA 1
ATOM 869 C C . THR A 1 110 ? 11.973 -9.274 -17.878 1.00 93.06 110 THR A C 1
ATOM 871 O O . THR A 1 110 ? 11.074 -9.851 -17.270 1.00 93.06 110 THR A O 1
ATOM 874 N N . ILE A 1 111 ? 12.536 -9.786 -18.978 1.00 94.25 111 ILE A N 1
ATOM 875 C CA . ILE A 1 111 ? 12.137 -11.071 -19.574 1.00 94.25 111 ILE A CA 1
ATOM 876 C C . ILE A 1 111 ? 12.405 -12.229 -18.606 1.00 94.25 111 ILE A C 1
ATOM 878 O O . ILE A 1 111 ? 11.566 -13.115 -18.467 1.00 94.25 111 ILE A O 1
ATOM 882 N N . GLY A 1 112 ? 13.541 -12.217 -17.903 1.00 95.06 112 GLY A N 1
ATOM 883 C CA . GLY A 1 112 ? 13.880 -13.254 -16.926 1.00 95.06 112 GLY A CA 1
ATOM 884 C C . GLY A 1 112 ? 12.884 -13.341 -15.765 1.00 95.06 112 GLY A C 1
ATOM 885 O O . GLY A 1 112 ? 12.630 -14.426 -15.249 1.00 95.06 112 GLY A O 1
ATOM 886 N N . ARG A 1 113 ? 12.285 -12.211 -15.370 1.00 93.31 113 ARG A N 1
ATOM 887 C CA . ARG A 1 113 ? 11.264 -12.155 -14.310 1.00 93.31 113 ARG A CA 1
ATOM 888 C C . ARG A 1 113 ? 9.841 -12.363 -14.823 1.00 93.31 113 ARG A C 1
ATOM 890 O O . ARG A 1 113 ? 9.001 -12.860 -14.078 1.00 93.31 113 ARG A O 1
ATOM 897 N N . LEU A 1 114 ? 9.570 -11.981 -16.069 1.00 93.75 114 LEU A N 1
ATOM 898 C CA . LEU A 1 114 ? 8.267 -12.076 -16.726 1.00 93.75 114 LEU A CA 1
ATOM 899 C C . LEU A 1 114 ? 8.409 -12.844 -18.057 1.00 93.75 114 LEU A C 1
ATOM 901 O O . LEU A 1 114 ? 8.398 -12.236 -19.128 1.00 93.75 114 LEU A O 1
ATOM 905 N N . PRO A 1 115 ? 8.525 -14.186 -18.030 1.00 90.38 115 PRO A N 1
ATOM 906 C CA . PRO A 1 115 ? 8.876 -14.971 -19.221 1.00 90.38 115 PRO A CA 1
ATOM 907 C C . PRO A 1 115 ? 7.797 -14.967 -20.314 1.00 90.38 115 PRO A C 1
ATOM 909 O O . PRO A 1 115 ? 8.118 -15.124 -21.493 1.00 90.38 115 PRO A O 1
ATOM 912 N N . ASN A 1 116 ? 6.536 -14.747 -19.929 1.00 92.88 116 ASN A N 1
ATOM 913 C CA . ASN A 1 116 ? 5.373 -14.730 -20.825 1.00 92.88 116 ASN A CA 1
ATOM 914 C C . ASN A 1 116 ? 5.063 -13.332 -21.390 1.00 92.88 116 ASN A C 1
ATOM 916 O O . ASN A 1 116 ? 3.997 -13.113 -21.959 1.00 92.88 116 ASN A O 1
ATOM 920 N N . LEU A 1 117 ? 5.962 -12.367 -21.191 1.00 92.38 117 LEU A N 1
ATOM 921 C CA . LEU A 1 117 ? 5.786 -10.990 -21.630 1.00 92.38 117 LEU A CA 1
ATOM 922 C C . LEU A 1 117 ? 5.988 -10.852 -23.151 1.00 92.38 117 LEU A C 1
ATOM 924 O O . LEU A 1 117 ? 6.879 -11.482 -23.729 1.00 92.38 117 LEU A O 1
ATOM 928 N N . ALA A 1 118 ? 5.200 -9.985 -23.798 1.00 91.38 118 ALA A N 1
ATOM 929 C CA . ALA A 1 118 ? 5.394 -9.637 -25.204 1.00 91.38 118 ALA A CA 1
ATOM 930 C C . ALA A 1 118 ? 6.783 -9.012 -25.404 1.00 91.38 118 ALA A C 1
ATOM 932 O O . ALA A 1 118 ? 7.142 -8.042 -24.736 1.00 91.38 118 ALA A O 1
ATOM 933 N N . ARG A 1 119 ? 7.586 -9.600 -26.296 1.00 91.88 119 ARG A N 1
ATOM 934 C CA . ARG A 1 119 ? 9.008 -9.241 -26.464 1.00 91.88 119 ARG A CA 1
ATOM 935 C C . ARG A 1 119 ? 9.253 -8.176 -27.521 1.00 91.88 119 ARG A C 1
ATOM 937 O O . ARG A 1 119 ? 10.320 -7.555 -27.521 1.00 91.88 119 ARG A O 1
ATOM 944 N N . GLU A 1 120 ? 8.314 -8.031 -28.445 1.00 90.81 120 GLU A N 1
ATOM 945 C CA . GLU A 1 120 ? 8.348 -7.016 -29.487 1.00 90.81 120 GLU A CA 1
ATOM 946 C C . GLU A 1 120 ? 8.168 -5.635 -28.853 1.00 90.81 120 GLU A C 1
ATOM 948 O O . GLU A 1 120 ? 7.335 -5.460 -27.969 1.00 90.81 120 GLU A O 1
ATOM 953 N N . GLY A 1 121 ? 9.019 -4.679 -29.226 1.00 87.06 121 GLY A N 1
ATOM 954 C CA . GLY A 1 121 ? 9.007 -3.328 -28.656 1.00 87.06 121 GLY A CA 1
ATOM 955 C C . GLY A 1 121 ? 9.487 -3.210 -27.202 1.00 87.06 121 GLY A C 1
ATOM 956 O O . GLY A 1 121 ? 9.743 -2.099 -26.756 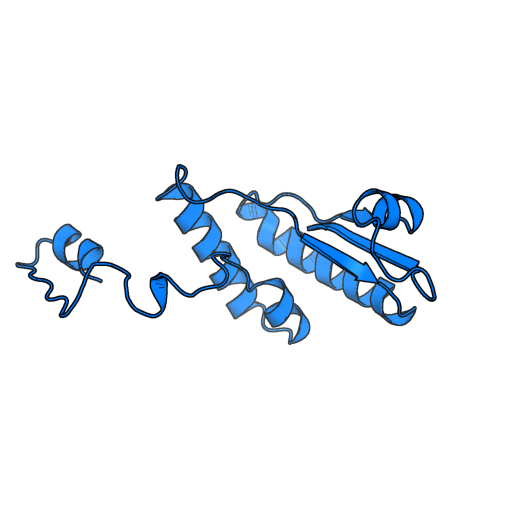1.00 87.06 121 GLY A O 1
ATOM 957 N N . LEU A 1 122 ? 9.669 -4.314 -26.465 1.00 90.44 122 LEU A N 1
ATOM 958 C CA . LEU A 1 122 ? 10.102 -4.274 -25.065 1.00 90.44 122 LEU A CA 1
ATOM 959 C C . LEU A 1 122 ? 11.506 -3.677 -24.937 1.00 90.44 122 LEU A C 1
ATOM 961 O O . LEU A 1 122 ? 12.469 -4.232 -25.476 1.00 90.44 122 LEU A O 1
ATOM 965 N N 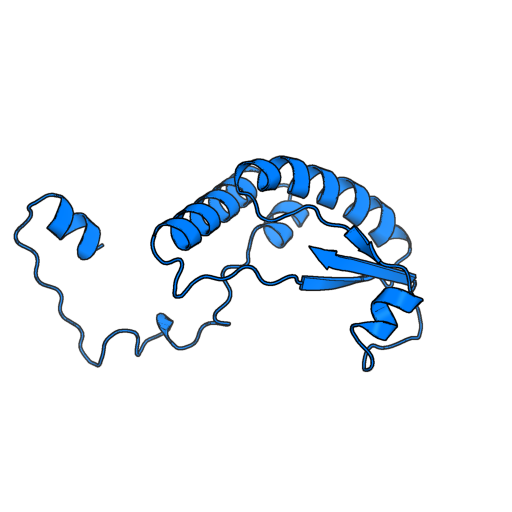. ARG A 1 123 ? 11.632 -2.605 -24.152 1.00 87.50 123 ARG A N 1
ATOM 966 C CA . ARG A 1 123 ? 12.906 -1.906 -23.913 1.00 87.50 123 ARG A CA 1
ATOM 967 C C . ARG A 1 123 ? 13.519 -2.232 -22.551 1.00 87.50 123 ARG A C 1
ATOM 969 O O . ARG A 1 123 ? 14.731 -2.140 -22.391 1.00 87.50 123 ARG A O 1
ATOM 976 N N . GLY A 1 124 ? 12.696 -2.634 -21.587 1.00 89.31 124 GLY A N 1
ATOM 977 C CA . GLY A 1 124 ? 13.101 -2.893 -20.208 1.00 89.31 124 GLY A CA 1
ATOM 978 C C . GLY A 1 124 ? 11.899 -2.849 -19.278 1.00 89.31 124 GLY A C 1
ATOM 979 O O . GLY A 1 124 ? 10.772 -3.122 -19.693 1.00 89.31 124 GLY A O 1
ATOM 980 N N . GLY A 1 125 ? 12.129 -2.469 -18.031 1.00 88.25 125 GLY A N 1
ATOM 981 C CA . GLY A 1 125 ? 11.048 -2.287 -17.079 1.00 88.25 125 GLY A CA 1
ATOM 982 C C . GLY A 1 125 ? 11.491 -1.571 -15.821 1.00 88.25 125 GLY A C 1
ATOM 983 O O . GLY A 1 125 ? 12.641 -1.172 -15.659 1.00 88.25 125 GLY A O 1
ATOM 984 N N . VAL A 1 126 ? 10.550 -1.431 -14.908 1.00 85.50 126 VAL A N 1
ATOM 985 C CA . VAL A 1 126 ? 10.750 -0.847 -13.590 1.00 85.50 126 VAL A CA 1
ATOM 986 C C . VAL A 1 126 ? 10.290 -1.865 -12.570 1.00 85.50 126 VAL A C 1
ATOM 988 O O . VAL A 1 126 ? 9.204 -2.417 -12.725 1.00 85.50 126 VAL A O 1
ATOM 991 N N . ILE A 1 127 ? 11.077 -2.086 -11.520 1.00 87.00 127 ILE A N 1
ATOM 992 C CA . ILE A 1 127 ? 10.607 -2.739 -10.300 1.00 87.00 127 ILE A CA 1
ATOM 993 C C . ILE A 1 127 ? 10.505 -1.719 -9.168 1.00 87.00 127 ILE A C 1
ATOM 995 O O . ILE A 1 127 ? 11.426 -0.927 -8.988 1.00 87.00 127 ILE A O 1
ATOM 999 N N . TYR A 1 128 ? 9.410 -1.740 -8.415 1.00 82.94 128 TYR A N 1
ATOM 1000 C CA . TYR A 1 128 ? 9.195 -0.915 -7.220 1.00 82.94 128 TYR A CA 1
ATOM 1001 C C . TYR A 1 128 ? 8.340 -1.648 -6.184 1.00 82.94 128 TYR A C 1
ATOM 1003 O O . TYR A 1 128 ? 7.811 -2.732 -6.525 1.00 82.94 128 TYR A O 1
#

Sequence (128 aa):
MAVDAAARGYATVLFEQHDFGKGTSSRSTKLAHGGVRYLERGDVGLVMEALRERGLMRRNAPHLVRDRAFIVPAYDWWESPFYGVGLKIYDLLAGKYGFGPSRLLTREETIGRLPNLAREGLRGGVIY

pLDDT: mean 86.66, std 9.4, range [61.62, 98.38]

Foldseek 3Di:
DQVVCVVVPDPDDDDDPPDPCPPCNVVDPLDLDDLLVCLVVVNVVRNLVSLVVLLVCCVVCVVSRDQDKDKFWDQDPVVVVVCVVSQVVSCVSNVVSPNDGKDWFALVRSCVVVVPDDSPSTGTIMID

Secondary structure (DSSP, 8-state):
-HHHHHHTT-------SSSTTTTGGGGS-S----HHHHHHTT-HHHHHHHHHHHHHHHHH-TTT------EEEE-STTHHHHHHHHHHHHHHHHHTTT----EEEEHHHHHHH-TTS--TT--EEEE-

Radius of gyration: 18.9 Å; chains: 1; bounding box: 44×30×55 Å